Protein AF-A0AAV5FKP2-F1 (afdb_monomer_lite)

pLDDT: mean 71.55, std 14.55, range [38.88, 91.31]

Structure (mmCIF, N/CA/C/O backbone):
data_AF-A0AAV5FKP2-F1
#
_entry.id   AF-A0AAV5FKP2-F1
#
loop_
_atom_site.group_PDB
_atom_site.id
_atom_site.type_symbol
_atom_site.label_atom_id
_atom_site.label_alt_id
_atom_site.label_comp_id
_atom_site.label_asym_id
_atom_site.label_entity_id
_atom_site.label_seq_id
_atom_site.pdbx_PDB_ins_code
_atom_site.Cartn_x
_atom_site.Cartn_y
_atom_site.Cartn_z
_atom_site.occupancy
_atom_site.B_iso_or_equiv
_atom_site.auth_seq_id
_atom_site.auth_comp_id
_atom_site.auth_asym_id
_atom_site.auth_atom_id
_atom_site.pdbx_PDB_model_num
ATOM 1 N N . MET A 1 1 ? -14.214 28.049 -3.711 1.00 45.25 1 MET A N 1
ATOM 2 C CA . MET A 1 1 ? -14.676 26.681 -4.025 1.00 45.25 1 MET A CA 1
ATOM 3 C C . MET A 1 1 ? -13.936 25.726 -3.103 1.00 45.25 1 MET A C 1
ATOM 5 O O . MET A 1 1 ? -12.738 25.551 -3.270 1.00 45.25 1 MET A O 1
ATOM 9 N N . ALA A 1 2 ? -14.600 25.229 -2.057 1.00 48.84 2 ALA A N 1
ATOM 10 C CA . ALA A 1 2 ? -14.002 24.300 -1.101 1.00 48.84 2 ALA A CA 1
ATOM 11 C C . ALA A 1 2 ? -13.926 22.917 -1.756 1.00 48.84 2 ALA A C 1
ATOM 13 O O . ALA A 1 2 ? -14.949 22.287 -2.010 1.00 48.84 2 ALA A O 1
ATOM 14 N N . LEU A 1 3 ? -12.715 22.500 -2.113 1.00 52.66 3 LEU A N 1
ATOM 15 C CA . LEU A 1 3 ? -12.459 21.215 -2.746 1.00 52.66 3 LEU A CA 1
ATOM 16 C C . LEU A 1 3 ? -12.786 20.108 -1.734 1.00 52.66 3 LEU A C 1
ATOM 18 O O . LEU A 1 3 ? -12.171 20.044 -0.668 1.00 52.66 3 LEU A O 1
ATOM 22 N N . SER A 1 4 ? -13.783 19.277 -2.034 1.00 70.19 4 SER A N 1
ATOM 23 C CA . SER A 1 4 ? -14.196 18.198 -1.136 1.00 70.19 4 SER A CA 1
ATOM 24 C C . SER A 1 4 ? -13.040 17.206 -0.930 1.00 70.19 4 SER A C 1
ATOM 26 O O . SER A 1 4 ? -12.263 16.940 -1.850 1.00 70.19 4 SER A O 1
ATOM 28 N N . SER A 1 5 ? -12.906 16.649 0.279 1.00 73.19 5 SER A N 1
ATOM 29 C CA . SER A 1 5 ? -11.894 15.636 0.626 1.00 73.19 5 SER A CA 1
ATOM 30 C C . SER A 1 5 ? -11.694 14.529 -0.430 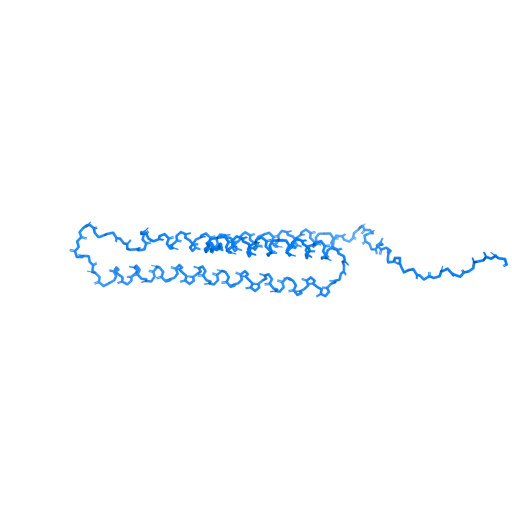1.00 73.19 5 SER A C 1
ATOM 32 O O . SER A 1 5 ? -10.536 14.230 -0.725 1.00 73.19 5 SER A O 1
ATOM 34 N N . PRO A 1 6 ? -12.743 13.964 -1.072 1.00 73.88 6 PRO A N 1
ATOM 35 C CA . PRO A 1 6 ? -12.554 12.958 -2.123 1.00 73.88 6 PRO A CA 1
ATOM 36 C C . PRO A 1 6 ? -11.883 13.501 -3.394 1.00 73.88 6 PRO A C 1
ATOM 38 O O . PRO A 1 6 ? -11.085 12.799 -4.010 1.00 73.88 6 PRO A O 1
ATOM 41 N N . GLN A 1 7 ? -12.127 14.759 -3.772 1.00 78.12 7 GLN A N 1
ATOM 42 C CA . GLN A 1 7 ? -11.498 15.362 -4.956 1.00 78.12 7 GLN A CA 1
ATOM 43 C C . GLN A 1 7 ? -9.990 15.566 -4.765 1.00 78.12 7 GLN A C 1
ATOM 45 O O . GLN A 1 7 ? -9.225 15.446 -5.719 1.00 78.12 7 GLN A O 1
ATOM 50 N N . ARG A 1 8 ? -9.544 15.833 -3.531 1.00 76.88 8 ARG A N 1
ATOM 51 C CA . ARG A 1 8 ? -8.112 15.938 -3.207 1.00 76.88 8 ARG A CA 1
ATOM 52 C C . ARG A 1 8 ? -7.397 14.599 -3.364 1.00 76.88 8 ARG A C 1
ATOM 54 O O . ARG A 1 8 ? -6.318 14.565 -3.942 1.00 76.88 8 ARG A O 1
ATOM 61 N N . ILE A 1 9 ? -8.010 13.514 -2.891 1.00 79.69 9 ILE A N 1
ATOM 62 C CA . ILE A 1 9 ? -7.457 12.157 -3.012 1.00 79.69 9 ILE A CA 1
ATOM 63 C C . ILE A 1 9 ? -7.366 11.759 -4.491 1.00 79.69 9 ILE A C 1
ATOM 65 O O . ILE A 1 9 ? -6.327 11.277 -4.932 1.00 79.69 9 ILE A O 1
ATOM 69 N N . ALA A 1 10 ? -8.411 12.044 -5.275 1.00 79.00 10 ALA A N 1
ATOM 70 C CA . ALA A 1 10 ? -8.426 11.767 -6.710 1.00 79.00 10 ALA A CA 1
ATOM 71 C C . ALA A 1 10 ? -7.337 12.538 -7.478 1.00 79.00 10 ALA A C 1
ATOM 73 O O . ALA A 1 10 ? -6.659 11.964 -8.326 1.00 79.00 10 ALA A O 1
ATOM 74 N N . LEU A 1 11 ? -7.126 13.820 -7.159 1.00 82.31 11 LEU A N 1
ATOM 75 C CA . LEU A 1 11 ? -6.075 14.629 -7.787 1.00 82.31 11 LEU A CA 1
ATOM 76 C C . LEU A 1 11 ? -4.667 14.140 -7.436 1.00 82.31 11 LEU A C 1
ATOM 78 O O . LEU A 1 11 ? -3.805 14.106 -8.309 1.00 82.31 11 LEU A O 1
ATOM 82 N N . ILE A 1 12 ? -4.438 13.737 -6.182 1.00 82.62 12 ILE A N 1
ATOM 83 C CA . ILE A 1 12 ? -3.150 13.177 -5.752 1.00 82.62 12 ILE A CA 1
ATOM 84 C C . ILE A 1 12 ? -2.884 11.852 -6.475 1.00 82.62 12 ILE A C 1
ATOM 86 O O . ILE A 1 12 ? -1.790 11.663 -7.001 1.00 82.62 12 ILE A O 1
ATOM 90 N N . GLY A 1 13 ? -3.889 10.974 -6.566 1.00 79.06 13 GLY A N 1
ATOM 91 C CA . GLY A 1 13 ? -3.781 9.710 -7.297 1.00 79.06 13 GLY A CA 1
ATOM 92 C C . GLY A 1 13 ? -3.501 9.911 -8.789 1.00 79.06 13 GLY A C 1
ATOM 93 O O . GLY A 1 13 ? -2.614 9.265 -9.340 1.00 79.06 13 GLY A O 1
ATOM 94 N N . ALA A 1 14 ? -4.185 10.860 -9.434 1.00 80.00 14 ALA A N 1
ATOM 95 C CA . ALA A 1 14 ? -3.946 11.195 -10.837 1.00 80.00 14 ALA A CA 1
ATOM 96 C C . ALA A 1 14 ? -2.532 11.753 -11.070 1.00 80.00 14 ALA A C 1
ATOM 98 O O . ALA A 1 14 ? -1.877 11.387 -12.044 1.00 80.00 14 ALA A O 1
ATOM 99 N N . PHE A 1 15 ? -2.038 12.600 -10.162 1.00 83.00 15 PHE A N 1
ATOM 100 C CA . PHE A 1 15 ? -0.683 13.140 -10.242 1.00 83.00 15 PHE A CA 1
ATOM 101 C C . PHE A 1 15 ? 0.376 12.041 -10.100 1.00 83.00 15 PHE A C 1
ATOM 103 O O . PHE A 1 15 ? 1.298 11.973 -10.909 1.00 83.00 15 PHE A O 1
ATOM 110 N N . PHE A 1 16 ? 0.210 11.143 -9.124 1.00 78.38 16 PHE A N 1
ATOM 111 C CA . PHE A 1 16 ? 1.089 9.986 -8.949 1.00 78.38 16 PHE A CA 1
ATOM 112 C C . PHE A 1 16 ? 1.047 9.036 -10.153 1.00 78.38 16 PHE A C 1
ATOM 114 O O . PHE A 1 16 ? 2.092 8.549 -10.576 1.00 78.38 16 PHE A O 1
ATOM 121 N N . GLY A 1 17 ? -0.131 8.819 -10.747 1.00 76.50 17 GLY A N 1
ATOM 122 C CA . GLY A 1 17 ? -0.291 7.993 -11.946 1.00 76.50 17 GLY A CA 1
ATOM 123 C C . GLY A 1 17 ? 0.411 8.572 -13.178 1.00 76.50 17 GLY A C 1
ATOM 124 O O . GLY A 1 17 ? 1.119 7.853 -13.879 1.00 76.50 17 GLY A O 1
ATOM 125 N N . ILE A 1 18 ? 0.280 9.882 -13.417 1.00 77.44 18 ILE A N 1
ATOM 126 C CA . ILE A 1 18 ? 0.992 10.570 -14.508 1.00 77.44 18 ILE A CA 1
ATOM 127 C C . ILE A 1 18 ? 2.503 10.536 -14.263 1.00 77.44 18 ILE A C 1
ATOM 129 O O . ILE A 1 18 ? 3.264 10.255 -15.187 1.00 77.44 18 ILE A O 1
ATOM 133 N N . LEU A 1 19 ? 2.945 10.775 -13.025 1.00 74.75 19 LEU A N 1
ATOM 134 C CA . LEU A 1 19 ? 4.358 10.702 -12.658 1.00 74.75 19 LEU A CA 1
ATOM 135 C C . LEU A 1 19 ? 4.923 9.297 -12.918 1.00 74.75 19 LEU A C 1
ATOM 137 O O . LEU A 1 19 ? 5.977 9.175 -13.533 1.00 74.75 19 LEU A O 1
ATOM 141 N N . ALA A 1 20 ? 4.206 8.242 -12.517 1.00 71.12 20 ALA A N 1
ATOM 142 C CA . ALA A 1 20 ? 4.603 6.857 -12.756 1.00 71.12 20 ALA A CA 1
ATOM 143 C C . ALA A 1 20 ? 4.688 6.525 -14.254 1.00 71.12 20 ALA A C 1
ATOM 145 O O . ALA A 1 20 ? 5.645 5.884 -14.679 1.00 71.12 20 ALA A O 1
ATOM 146 N N . PHE A 1 21 ? 3.742 7.008 -15.066 1.00 75.62 21 PHE A N 1
ATOM 147 C CA . PHE A 1 21 ? 3.776 6.830 -16.519 1.00 75.62 21 PHE A CA 1
ATOM 148 C C . PHE A 1 21 ? 4.987 7.524 -17.156 1.00 75.62 21 PHE A C 1
ATOM 150 O O . PHE A 1 21 ? 5.725 6.906 -17.920 1.00 75.62 21 PHE A O 1
ATOM 157 N N . VAL A 1 22 ? 5.240 8.788 -16.799 1.00 75.00 22 VAL A N 1
ATOM 158 C CA . VAL A 1 22 ? 6.402 9.543 -17.294 1.00 75.00 22 VAL A CA 1
ATOM 159 C C . VAL A 1 22 ? 7.707 8.871 -16.867 1.00 75.00 22 VAL A C 1
ATOM 161 O O . VAL A 1 22 ? 8.618 8.737 -17.678 1.00 75.00 22 VAL A O 1
ATOM 164 N N . LEU A 1 23 ? 7.795 8.397 -15.622 1.00 65.31 23 LEU A N 1
ATOM 165 C CA . LEU A 1 23 ? 8.961 7.664 -15.126 1.00 65.31 23 LEU A CA 1
ATOM 166 C C . LEU A 1 23 ? 9.143 6.312 -15.828 1.00 65.31 23 LEU A C 1
ATOM 168 O O . LEU A 1 23 ? 10.280 5.938 -16.091 1.00 65.31 23 LEU A O 1
ATOM 172 N N . GLY A 1 24 ? 8.059 5.617 -16.183 1.00 66.19 24 GLY A N 1
ATOM 173 C CA . GLY A 1 24 ? 8.101 4.400 -16.997 1.00 66.19 24 GLY A CA 1
ATOM 174 C C . GLY A 1 24 ? 8.671 4.657 -18.394 1.00 66.19 24 GLY A C 1
ATOM 175 O O . GLY A 1 24 ? 9.597 3.974 -18.815 1.00 66.19 24 GLY A O 1
ATOM 176 N N . VAL A 1 25 ? 8.211 5.715 -19.068 1.00 67.19 25 VAL A N 1
ATOM 177 C CA . VAL A 1 25 ? 8.752 6.139 -20.375 1.00 67.19 25 VAL A CA 1
ATOM 178 C C . VAL A 1 25 ? 10.226 6.568 -20.268 1.00 67.19 25 VAL A C 1
ATOM 180 O O . VAL A 1 25 ? 11.034 6.321 -21.164 1.00 67.19 25 VAL A O 1
ATOM 183 N N . VAL A 1 26 ? 10.624 7.194 -19.155 1.00 64.56 26 VAL A N 1
ATOM 184 C CA . VAL A 1 26 ? 12.026 7.568 -18.898 1.00 64.56 26 VAL A CA 1
ATOM 185 C C . VAL A 1 26 ? 12.893 6.346 -18.565 1.00 64.56 26 VAL A C 1
ATOM 187 O O . VAL A 1 26 ? 14.063 6.320 -18.950 1.00 64.56 26 VAL A O 1
ATOM 190 N N . ALA A 1 27 ? 12.346 5.318 -17.912 1.00 58.41 27 ALA A N 1
ATOM 191 C CA . ALA A 1 27 ? 13.047 4.067 -17.620 1.00 58.41 27 ALA A CA 1
ATOM 192 C C . ALA A 1 27 ? 13.473 3.321 -18.898 1.00 58.41 27 ALA A C 1
ATOM 194 O O . ALA A 1 27 ? 14.548 2.721 -18.921 1.00 58.41 27 ALA A O 1
ATOM 195 N N . GLU A 1 28 ? 12.709 3.439 -19.990 1.00 60.00 28 GLU A N 1
ATOM 196 C CA . GLU A 1 28 ? 13.084 2.876 -21.297 1.00 60.00 28 GLU A CA 1
ATOM 197 C C . GLU A 1 28 ? 14.340 3.536 -21.908 1.00 60.00 28 GLU A C 1
ATOM 199 O O . GLU A 1 28 ? 15.023 2.935 -22.735 1.00 60.00 28 GLU A O 1
ATOM 204 N N . ASN A 1 29 ? 14.735 4.734 -21.451 1.00 63.59 29 ASN A N 1
ATOM 205 C CA . ASN A 1 29 ? 15.893 5.478 -21.968 1.00 63.59 29 ASN A CA 1
ATOM 206 C C . ASN A 1 29 ? 17.253 5.089 -21.322 1.00 63.59 29 ASN A C 1
ATOM 208 O O . ASN A 1 29 ? 18.206 5.869 -21.325 1.00 63.59 29 ASN A O 1
ATOM 212 N N . LYS A 1 30 ? 17.381 3.857 -20.805 1.00 58.25 30 LYS A N 1
ATOM 213 C CA . LYS A 1 30 ? 18.646 3.168 -20.433 1.00 58.25 30 LYS A CA 1
ATOM 214 C C . LYS A 1 30 ? 19.553 3.807 -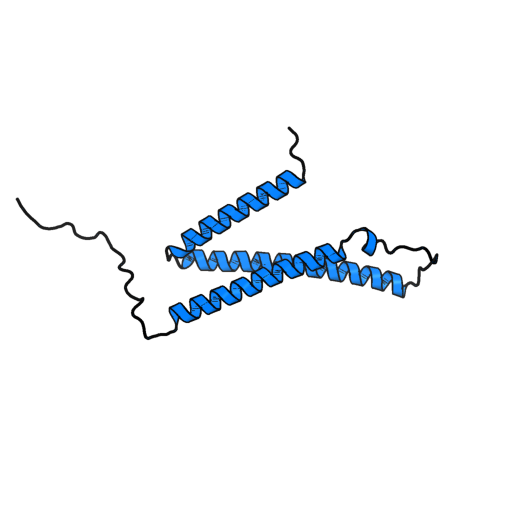19.360 1.00 58.25 30 LYS A C 1
ATOM 216 O O . LYS A 1 30 ? 20.708 3.398 -19.226 1.00 58.25 30 LYS A O 1
ATOM 221 N N . LYS A 1 31 ? 19.088 4.740 -18.519 1.00 54.69 31 LYS A N 1
ATOM 222 C CA . LYS A 1 31 ? 19.858 5.130 -17.314 1.00 54.69 31 LYS A CA 1
ATOM 223 C C . LYS A 1 31 ? 19.590 4.163 -16.154 1.00 54.69 31 LYS A C 1
ATOM 225 O O . LYS A 1 31 ? 18.689 4.393 -15.352 1.00 54.69 31 LYS A O 1
ATOM 230 N N . MET A 1 32 ? 20.435 3.130 -16.039 1.00 54.03 32 MET A N 1
ATOM 231 C CA . MET A 1 32 ? 20.404 2.097 -14.981 1.00 54.03 32 MET A CA 1
ATOM 232 C C . MET A 1 32 ? 20.290 2.684 -13.565 1.00 54.03 32 MET A C 1
ATOM 234 O O . MET A 1 32 ? 19.555 2.180 -12.728 1.00 54.03 32 MET A O 1
ATOM 238 N N . GLN A 1 33 ? 20.934 3.828 -13.311 1.00 56.81 33 GLN A N 1
ATOM 239 C CA . GLN A 1 33 ? 20.886 4.450 -11.988 1.00 56.81 33 GLN A CA 1
ATOM 240 C C . GLN A 1 33 ? 19.471 4.865 -11.557 1.00 56.81 33 GLN A C 1
ATOM 242 O O . GLN A 1 33 ? 19.205 4.885 -10.368 1.00 56.81 33 GLN A O 1
ATOM 247 N N . ILE A 1 34 ? 18.559 5.194 -12.478 1.00 62.75 34 ILE A N 1
ATOM 248 C CA . ILE A 1 34 ? 17.211 5.685 -12.135 1.00 62.75 34 ILE A CA 1
ATOM 249 C C . ILE A 1 34 ? 16.237 4.527 -11.867 1.00 62.75 34 ILE A C 1
ATOM 251 O O . ILE A 1 34 ? 15.376 4.647 -10.996 1.00 62.75 34 ILE A O 1
ATOM 255 N N . VAL A 1 35 ? 16.387 3.401 -12.569 1.00 66.25 35 VAL A N 1
ATOM 256 C CA . VAL A 1 35 ? 15.509 2.227 -12.411 1.00 66.25 35 VAL A CA 1
ATOM 257 C C . VAL A 1 35 ? 15.708 1.520 -11.070 1.00 66.25 35 VAL A C 1
ATOM 259 O O . VAL A 1 35 ? 14.723 1.094 -10.469 1.00 66.25 35 VAL A O 1
ATOM 262 N N . ASP A 1 36 ? 16.931 1.494 -10.534 1.00 68.12 36 ASP A N 1
ATOM 263 C CA . ASP A 1 36 ? 17.205 0.908 -9.214 1.00 68.12 36 ASP A CA 1
ATOM 264 C C . ASP A 1 36 ? 16.545 1.704 -8.071 1.00 68.12 36 ASP A C 1
ATOM 266 O O . ASP A 1 36 ? 15.915 1.131 -7.176 1.00 68.12 36 ASP A O 1
ATOM 270 N N . PHE A 1 37 ? 16.622 3.043 -8.112 1.00 68.50 37 PHE A N 1
ATOM 271 C CA . PHE A 1 37 ? 15.933 3.900 -7.136 1.00 68.50 37 PHE A CA 1
ATOM 272 C C . PHE A 1 37 ? 14.411 3.786 -7.247 1.00 68.50 37 PHE A C 1
ATOM 274 O O . PHE A 1 37 ? 13.720 3.798 -6.227 1.00 68.50 37 PHE A O 1
ATOM 281 N N . LEU A 1 38 ? 13.890 3.641 -8.466 1.00 69.25 38 LEU A N 1
ATOM 282 C CA . LEU A 1 38 ? 12.464 3.475 -8.724 1.00 69.25 38 LEU A CA 1
ATOM 283 C C . LEU A 1 38 ? 11.944 2.149 -8.156 1.00 69.25 38 LEU A C 1
ATOM 285 O O . LEU A 1 38 ? 10.939 2.135 -7.447 1.00 69.25 38 LEU A O 1
ATOM 289 N N . PHE A 1 39 ? 12.659 1.051 -8.407 1.00 70.88 39 PHE A N 1
ATOM 290 C CA . PHE A 1 39 ? 12.327 -0.258 -7.853 1.00 70.88 39 PHE A CA 1
ATOM 291 C C . PHE A 1 39 ? 12.345 -0.231 -6.321 1.00 70.88 39 PHE A C 1
ATOM 293 O O . PHE A 1 39 ? 11.405 -0.702 -5.686 1.00 70.88 39 PHE A O 1
ATOM 300 N N . SER A 1 40 ? 13.363 0.397 -5.724 1.00 75.06 40 SER A N 1
ATOM 301 C CA . SER A 1 40 ? 13.462 0.572 -4.271 1.00 75.06 40 SER A CA 1
ATOM 302 C C . SER A 1 40 ? 12.290 1.375 -3.689 1.00 75.06 40 SER A C 1
ATOM 304 O O . SER A 1 40 ? 11.707 0.975 -2.679 1.00 75.06 40 SER A O 1
ATOM 306 N N . PHE A 1 41 ? 11.892 2.470 -4.345 1.00 76.44 41 PHE A N 1
ATOM 307 C CA . PHE A 1 41 ? 10.753 3.286 -3.924 1.00 76.44 41 PHE A CA 1
ATOM 308 C C . PHE A 1 41 ? 9.434 2.504 -4.001 1.00 76.44 41 PHE A C 1
ATOM 310 O O . PHE A 1 41 ? 8.727 2.409 -3.000 1.00 76.44 41 PHE A O 1
ATOM 317 N N . PHE A 1 42 ? 9.140 1.855 -5.133 1.00 74.38 42 PHE A N 1
ATOM 318 C CA . PHE A 1 42 ? 7.943 1.018 -5.275 1.00 74.38 42 PHE A CA 1
ATOM 319 C C . PHE A 1 42 ? 7.907 -0.128 -4.261 1.00 74.38 42 PHE A C 1
ATOM 321 O O . PHE A 1 42 ? 6.864 -0.420 -3.681 1.00 74.38 42 PHE A O 1
ATOM 328 N N . PHE A 1 43 ? 9.049 -0.756 -3.992 1.00 80.56 43 PHE A N 1
ATOM 329 C CA . PHE A 1 43 ? 9.148 -1.830 -3.010 1.00 80.56 43 PHE A CA 1
ATOM 330 C C . PHE A 1 43 ? 8.912 -1.343 -1.573 1.00 80.56 43 PHE A C 1
ATOM 332 O O . PHE A 1 43 ? 8.352 -2.072 -0.748 1.00 80.56 43 PHE A O 1
ATOM 339 N N . CYS A 1 44 ? 9.310 -0.105 -1.269 1.00 83.31 44 CYS A N 1
ATOM 340 C CA . CYS A 1 44 ? 9.014 0.553 -0.000 1.00 83.31 44 CYS A CA 1
ATOM 341 C C . CYS A 1 44 ? 7.505 0.795 0.158 1.00 83.31 44 CYS A C 1
ATOM 343 O O . CYS A 1 44 ? 6.931 0.411 1.178 1.00 83.31 44 CYS A O 1
ATOM 345 N N . GLU A 1 45 ? 6.857 1.340 -0.874 1.00 82.88 45 GLU A N 1
ATOM 346 C CA . GLU A 1 45 ? 5.411 1.596 -0.885 1.00 82.88 45 GLU A CA 1
ATOM 347 C C . GLU A 1 45 ? 4.600 0.299 -0.734 1.00 82.88 45 GLU A C 1
ATOM 349 O O . GLU A 1 45 ? 3.700 0.220 0.103 1.00 82.88 45 GLU A O 1
ATOM 354 N N . ILE A 1 46 ? 4.969 -0.768 -1.453 1.00 84.00 46 ILE A N 1
ATOM 355 C CA . ILE A 1 46 ? 4.310 -2.081 -1.347 1.00 84.00 46 ILE A CA 1
ATOM 356 C C . ILE A 1 46 ? 4.425 -2.640 0.077 1.00 84.00 46 ILE A C 1
ATOM 358 O O . ILE A 1 46 ? 3.442 -3.132 0.637 1.00 84.00 46 ILE A O 1
ATOM 362 N N . ARG A 1 47 ? 5.608 -2.546 0.700 1.00 87.38 47 ARG A N 1
ATOM 363 C CA . ARG A 1 47 ? 5.793 -2.977 2.095 1.00 87.38 47 ARG A CA 1
ATOM 364 C C . ARG A 1 47 ? 4.956 -2.161 3.067 1.00 87.38 47 ARG A C 1
ATOM 366 O O . ARG A 1 47 ? 4.393 -2.738 3.995 1.00 87.38 47 ARG A O 1
ATOM 373 N N . LEU A 1 48 ? 4.876 -0.849 2.865 1.00 87.69 48 LEU A N 1
ATOM 374 C CA . LEU A 1 48 ? 4.092 0.043 3.711 1.00 87.69 48 LEU A CA 1
ATOM 375 C C . LEU A 1 48 ? 2.595 -0.291 3.621 1.00 87.69 48 LEU A C 1
ATOM 377 O O . LEU A 1 48 ? 1.951 -0.488 4.651 1.00 87.69 48 LEU A O 1
ATOM 381 N N . VAL A 1 49 ? 2.057 -0.417 2.403 1.00 87.50 49 VAL A N 1
ATOM 382 C CA . VAL A 1 49 ? 0.646 -0.764 2.157 1.00 87.50 49 VAL A CA 1
ATOM 383 C C . VAL A 1 49 ? 0.320 -2.149 2.710 1.00 87.50 49 VAL A C 1
ATOM 385 O O . VAL A 1 49 ? -0.683 -2.313 3.405 1.00 87.50 49 VAL A O 1
ATOM 388 N N . SER A 1 50 ? 1.190 -3.136 2.481 1.00 87.75 50 SER A N 1
ATOM 389 C CA . SER A 1 50 ? 1.007 -4.486 3.017 1.00 87.75 50 SER A CA 1
ATOM 390 C C . SER A 1 50 ? 1.027 -4.508 4.549 1.00 87.75 50 SER A C 1
ATOM 392 O O . SER A 1 50 ? 0.182 -5.168 5.154 1.00 87.75 50 SER A O 1
ATOM 394 N N . ALA A 1 51 ? 1.938 -3.767 5.188 1.00 89.69 51 ALA A N 1
ATOM 395 C CA . ALA A 1 51 ? 2.004 -3.672 6.644 1.00 89.69 51 ALA A CA 1
ATOM 396 C C . ALA A 1 51 ? 0.763 -2.983 7.229 1.00 89.69 51 ALA A C 1
ATOM 398 O O . ALA A 1 51 ? 0.239 -3.423 8.251 1.00 89.69 51 ALA A O 1
ATOM 399 N N . LEU A 1 52 ? 0.261 -1.937 6.568 1.00 89.38 52 LEU A N 1
ATOM 400 C CA . LEU A 1 52 ? -0.930 -1.206 6.993 1.00 89.38 52 LEU A CA 1
ATOM 401 C C . LEU A 1 52 ? -2.201 -2.061 6.851 1.00 89.38 52 LEU A C 1
ATOM 403 O O . LEU A 1 52 ? -3.027 -2.083 7.764 1.00 89.38 52 LEU A O 1
ATOM 407 N N . ALA A 1 53 ? -2.319 -2.834 5.767 1.00 89.56 53 ALA A N 1
ATOM 408 C CA . ALA A 1 53 ? -3.395 -3.807 5.581 1.00 89.56 53 ALA A CA 1
ATOM 409 C C . ALA A 1 53 ? -3.368 -4.897 6.665 1.00 89.56 53 ALA A C 1
ATOM 411 O O . ALA A 1 53 ? -4.389 -5.184 7.292 1.00 89.56 53 ALA A O 1
ATOM 412 N N . LEU A 1 54 ? -2.186 -5.456 6.943 1.00 89.81 54 LEU A N 1
ATOM 413 C CA . LEU A 1 54 ? -1.997 -6.469 7.981 1.00 89.81 54 LEU A CA 1
ATOM 414 C C . LEU A 1 54 ? -2.331 -5.898 9.365 1.00 89.81 54 LEU A C 1
ATOM 416 O O . LEU A 1 54 ? -3.056 -6.534 10.123 1.00 89.81 54 LEU A O 1
ATOM 420 N N . ALA A 1 55 ? -1.892 -4.676 9.674 1.00 91.31 55 ALA A N 1
ATOM 421 C CA . ALA A 1 55 ? -2.217 -4.005 10.928 1.00 91.31 55 ALA A CA 1
ATOM 422 C C . ALA A 1 55 ? -3.731 -3.811 11.108 1.00 91.31 55 ALA A C 1
ATOM 424 O O . ALA A 1 55 ? -4.245 -4.078 12.191 1.00 91.31 55 ALA A O 1
ATOM 425 N N . MET A 1 56 ? -4.462 -3.414 10.060 1.00 86.75 56 MET A N 1
ATOM 426 C CA . MET A 1 56 ? -5.924 -3.280 10.121 1.00 86.75 56 MET A CA 1
ATOM 427 C C . MET A 1 56 ? -6.631 -4.632 10.297 1.00 86.75 56 MET A C 1
ATOM 429 O O . MET A 1 56 ? -7.580 -4.720 11.078 1.00 86.75 56 MET A O 1
ATOM 433 N N . LEU A 1 57 ? -6.157 -5.692 9.629 1.00 88.69 57 LEU A N 1
ATOM 434 C CA . LEU A 1 57 ? -6.694 -7.049 9.789 1.00 88.69 57 LEU A CA 1
ATOM 435 C C . LEU A 1 57 ? -6.401 -7.621 11.181 1.00 88.69 57 LEU A C 1
ATOM 437 O O . LEU A 1 57 ? -7.304 -8.153 11.826 1.00 88.69 57 LEU A O 1
ATOM 441 N N . LEU A 1 58 ? -5.167 -7.489 11.677 1.00 90.12 58 LEU A N 1
ATOM 442 C CA . LEU A 1 58 ? -4.788 -7.903 13.031 1.00 90.12 58 LEU A CA 1
ATOM 443 C C . LEU A 1 58 ? -5.577 -7.129 14.079 1.00 90.12 58 LEU A C 1
ATOM 445 O O . LEU A 1 58 ? -6.079 -7.716 15.027 1.00 90.12 58 LEU A O 1
ATOM 449 N N . TRP A 1 59 ? -5.731 -5.820 13.903 1.00 87.75 59 TRP A N 1
ATOM 450 C CA . TRP A 1 59 ? -6.511 -5.011 14.827 1.00 87.75 59 TRP A CA 1
ATOM 451 C C . TRP A 1 59 ? -7.972 -5.467 14.883 1.00 87.75 59 TRP A C 1
ATOM 453 O O . TRP A 1 59 ? -8.487 -5.711 15.970 1.00 87.75 59 TRP A O 1
ATOM 463 N N . ALA A 1 60 ? -8.625 -5.641 13.728 1.00 86.81 60 ALA A N 1
ATOM 464 C CA . ALA A 1 60 ? -10.014 -6.098 13.656 1.00 86.81 60 ALA A CA 1
ATOM 465 C C . ALA A 1 60 ? -10.206 -7.515 14.228 1.00 86.81 60 ALA A C 1
ATOM 467 O O . ALA A 1 60 ? -11.187 -7.779 14.919 1.00 86.81 60 ALA A O 1
ATOM 468 N N . THR A 1 61 ? -9.256 -8.418 13.981 1.00 87.00 61 THR A N 1
ATOM 469 C CA . THR A 1 61 ? -9.312 -9.795 14.500 1.00 87.00 61 THR A CA 1
ATOM 470 C C . THR A 1 61 ? -9.048 -9.859 16.005 1.00 87.00 61 THR A C 1
ATOM 472 O O . THR A 1 61 ? -9.724 -10.605 16.711 1.00 87.00 61 THR A O 1
ATOM 475 N N . VAL A 1 62 ? -8.114 -9.057 16.530 1.00 88.75 62 VAL A N 1
ATOM 476 C CA . VAL A 1 62 ? -7.819 -8.981 17.970 1.00 88.75 62 VAL A CA 1
ATOM 477 C C . VAL A 1 62 ? -8.985 -8.371 18.742 1.00 88.75 62 VAL A C 1
ATOM 479 O O . VAL A 1 62 ? -9.335 -8.891 19.801 1.00 88.75 62 VAL A O 1
ATOM 482 N N . THR A 1 63 ? -9.615 -7.303 18.241 1.00 83.56 63 THR A N 1
ATOM 483 C CA . THR A 1 63 ? -10.767 -6.694 18.923 1.00 83.56 63 THR A CA 1
ATOM 484 C C . THR A 1 63 ? -11.952 -7.653 18.973 1.00 83.56 63 THR A C 1
ATOM 486 O O . THR A 1 63 ? -12.533 -7.834 20.041 1.00 83.56 63 THR A O 1
ATOM 489 N N . GLU A 1 64 ? -12.276 -8.337 17.873 1.00 80.06 64 GLU A N 1
ATOM 490 C CA . GLU A 1 64 ? -13.315 -9.374 17.868 1.00 80.06 64 GLU A CA 1
ATOM 491 C C . GLU A 1 64 ? -12.960 -10.559 18.776 1.00 80.06 64 GLU A C 1
ATOM 493 O O . GLU A 1 64 ? -13.813 -11.039 19.527 1.00 80.06 64 GLU A O 1
ATOM 498 N N . GLY A 1 65 ? -11.696 -10.990 18.772 1.00 82.75 65 GLY A N 1
ATOM 499 C CA . GLY A 1 65 ? -11.197 -12.040 19.657 1.00 82.75 65 GLY A CA 1
ATOM 500 C C . GLY A 1 65 ? -11.337 -11.681 21.138 1.00 82.75 65 GLY A C 1
ATOM 501 O O . GLY A 1 65 ? -11.808 -12.502 21.925 1.00 82.75 65 GLY A O 1
ATOM 502 N N . LEU A 1 66 ? -11.010 -10.441 21.512 1.00 84.25 66 LEU A N 1
ATOM 503 C CA . LEU A 1 66 ? -11.144 -9.938 22.880 1.00 84.25 66 LEU A CA 1
ATOM 504 C C . LEU A 1 66 ? -12.614 -9.806 23.295 1.00 84.25 66 LEU A C 1
ATOM 506 O O . LEU A 1 66 ? -12.984 -10.196 24.402 1.00 84.25 66 LEU A O 1
ATOM 510 N N . HIS A 1 67 ? -13.473 -9.311 22.398 1.00 75.44 67 HIS A N 1
ATOM 511 C CA . HIS A 1 67 ? -14.920 -9.270 22.624 1.00 75.44 67 HIS A CA 1
ATOM 512 C C . HIS A 1 67 ? -15.498 -10.675 22.843 1.00 75.44 67 HIS A C 1
ATOM 514 O O . HIS A 1 67 ? -16.360 -10.864 23.704 1.00 75.44 67 HIS A O 1
ATOM 520 N N . ARG A 1 68 ? -14.990 -11.678 22.116 1.00 76.69 68 ARG A N 1
ATOM 521 C CA . ARG A 1 68 ? -15.391 -13.077 22.283 1.00 76.69 68 ARG A CA 1
ATOM 522 C C . ARG A 1 68 ? -14.870 -13.683 23.588 1.00 76.69 68 ARG A C 1
ATOM 524 O O . ARG A 1 68 ? -15.630 -14.389 24.245 1.00 76.69 68 ARG A O 1
ATOM 531 N N . SER A 1 69 ? -13.622 -13.413 23.978 1.00 80.19 69 SER A N 1
ATOM 532 C CA . SER A 1 69 ? -13.011 -13.989 25.187 1.00 80.19 69 SER A CA 1
ATOM 533 C C . SER A 1 69 ? -13.563 -13.397 26.484 1.00 80.19 69 SER A C 1
ATOM 535 O O . SER A 1 69 ? -13.675 -14.113 27.472 1.00 80.19 69 SER A O 1
ATOM 537 N N . ASN A 1 70 ? -13.939 -12.113 26.485 1.00 77.12 70 ASN A N 1
ATOM 538 C CA . ASN A 1 70 ? -14.531 -11.445 27.652 1.00 77.12 70 ASN A CA 1
ATOM 539 C C . ASN A 1 70 ? -16.049 -11.665 27.797 1.00 77.12 70 ASN A C 1
ATOM 541 O O . ASN A 1 70 ? -16.654 -11.107 28.708 1.00 77.12 70 ASN A O 1
ATOM 545 N N . ASN A 1 71 ? -16.664 -12.472 26.921 1.00 64.44 71 ASN A N 1
ATOM 546 C CA . ASN A 1 71 ? -18.068 -12.901 26.976 1.00 64.44 71 ASN A CA 1
ATOM 547 C C . ASN A 1 71 ? -19.087 -11.768 27.236 1.00 64.44 71 ASN A C 1
ATOM 549 O O . ASN A 1 71 ? -20.064 -11.949 27.964 1.00 64.44 71 ASN A O 1
ATOM 553 N N . VAL A 1 72 ? -18.876 -10.593 26.635 1.00 63.41 72 VAL A N 1
ATOM 554 C CA . VAL A 1 72 ? -19.849 -9.490 26.659 1.00 63.41 72 VAL A CA 1
ATOM 555 C C . VAL A 1 72 ? -20.829 -9.698 25.505 1.00 63.41 72 VAL A C 1
ATOM 557 O O . VAL A 1 72 ? -20.737 -9.050 24.469 1.00 63.41 72 VAL A O 1
ATOM 560 N N . HIS A 1 73 ? -21.760 -10.635 25.676 1.00 61.66 73 HIS A N 1
ATOM 561 C CA . HIS A 1 73 ? -22.971 -10.726 24.854 1.00 61.66 73 HIS A CA 1
ATOM 562 C C . HIS A 1 73 ? -24.137 -10.328 25.749 1.00 61.66 73 HIS A C 1
ATOM 564 O O . HIS A 1 73 ? -24.759 -11.177 26.379 1.00 61.66 73 HIS A O 1
ATOM 570 N N . GLN A 1 74 ? -24.364 -9.021 25.895 1.00 59.22 74 GLN A N 1
ATOM 571 C CA . GLN A 1 74 ? -25.471 -8.527 26.719 1.00 59.22 74 GLN A CA 1
ATOM 572 C C . GLN A 1 74 ? -26.836 -8.693 26.034 1.00 59.22 74 GLN A C 1
ATOM 574 O O . GLN A 1 74 ? -27.840 -8.632 26.732 1.00 59.22 74 GLN A O 1
ATOM 579 N N . ASP A 1 75 ? -26.891 -8.949 24.719 1.00 60.78 75 ASP A N 1
ATOM 580 C CA . ASP A 1 75 ? -28.159 -9.131 24.009 1.00 60.78 75 ASP A CA 1
ATOM 581 C C . ASP A 1 75 ? -28.008 -9.885 22.674 1.00 60.78 75 ASP A C 1
ATOM 583 O O . ASP A 1 75 ? -26.971 -9.784 22.013 1.00 60.78 75 ASP A O 1
ATOM 587 N N . MET A 1 76 ? -29.047 -10.619 22.251 1.00 64.25 76 MET A N 1
ATOM 588 C CA . MET A 1 76 ? -29.043 -11.391 20.988 1.00 64.25 76 MET A CA 1
ATOM 589 C C . MET A 1 76 ? -29.136 -10.512 19.727 1.00 64.25 76 MET A C 1
ATOM 591 O O . MET A 1 76 ? -28.957 -11.011 18.617 1.00 64.25 76 MET A O 1
ATOM 595 N N . GLU A 1 77 ? -29.371 -9.208 19.890 1.00 67.62 77 GLU A N 1
ATOM 596 C CA . GLU A 1 77 ? -29.440 -8.218 18.806 1.00 67.62 77 GLU A CA 1
ATOM 597 C C . GLU A 1 77 ? -28.128 -7.429 18.616 1.00 67.62 77 GLU A C 1
ATOM 599 O O . GLU A 1 77 ? -28.062 -6.465 17.850 1.00 67.62 77 GLU A O 1
ATOM 604 N N . TYR A 1 78 ? -27.051 -7.822 19.307 1.00 69.38 78 TYR A N 1
ATOM 605 C CA . TYR A 1 78 ? -25.766 -7.133 19.220 1.00 69.38 78 TYR A CA 1
ATOM 606 C C . TYR A 1 78 ? -25.138 -7.275 17.824 1.00 69.38 78 TYR A C 1
ATOM 608 O O . TYR A 1 78 ? -24.580 -8.312 17.461 1.00 69.38 78 TYR A O 1
ATOM 616 N N . GLN A 1 79 ? -25.189 -6.200 17.036 1.00 67.50 79 GLN A N 1
ATOM 617 C CA . GLN A 1 79 ? -24.433 -6.101 15.792 1.00 67.50 79 GLN A CA 1
ATOM 618 C C . GLN A 1 79 ? -22.982 -5.717 16.090 1.00 67.50 79 GLN A C 1
ATOM 620 O O . GLN A 1 79 ? -22.714 -4.659 16.663 1.00 67.50 79 GLN A O 1
ATOM 625 N N . CYS A 1 80 ? -22.036 -6.556 15.659 1.00 67.88 80 CYS A N 1
ATOM 626 C CA . CYS A 1 80 ? -20.612 -6.286 15.815 1.00 67.88 80 CYS A CA 1
ATOM 627 C C . CYS A 1 80 ? -20.246 -4.952 15.129 1.00 67.88 80 CYS A C 1
ATOM 629 O O . CYS A 1 80 ? -20.454 -4.811 13.917 1.00 67.88 80 CYS A O 1
ATOM 631 N N . PRO A 1 81 ? -19.662 -3.977 15.850 1.00 68.00 81 PRO A N 1
ATOM 632 C CA . PRO A 1 81 ? -19.312 -2.672 15.283 1.00 68.00 81 PRO A CA 1
ATOM 633 C C . PRO A 1 81 ? -18.314 -2.779 14.116 1.00 68.00 81 PRO A C 1
ATOM 635 O O . PRO A 1 81 ? -18.330 -1.952 13.200 1.00 68.00 81 PRO A O 1
ATOM 638 N N . THR A 1 82 ? -17.499 -3.836 14.088 1.00 67.50 82 THR A N 1
ATOM 639 C CA . THR A 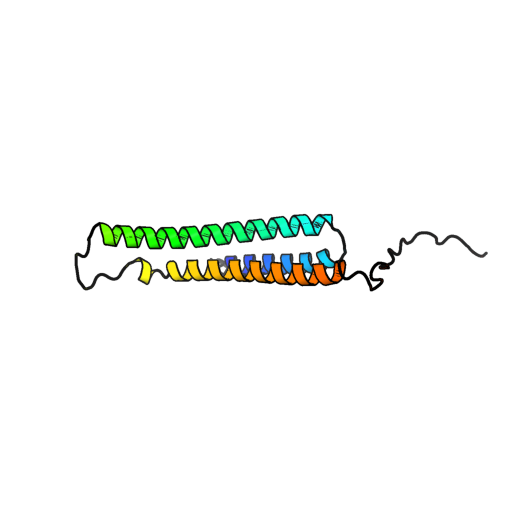1 82 ? -16.563 -4.148 12.999 1.00 67.50 82 THR A CA 1
ATOM 640 C C . THR A 1 82 ? -17.273 -4.437 11.672 1.00 67.50 82 THR A C 1
ATOM 642 O O . THR A 1 82 ? -16.819 -3.983 10.622 1.00 67.50 82 THR A O 1
ATOM 645 N N . ALA A 1 83 ? -18.430 -5.109 11.700 1.00 67.06 83 ALA A N 1
ATOM 646 C CA . ALA A 1 83 ? -19.198 -5.425 10.495 1.00 67.06 83 ALA A CA 1
ATOM 647 C C . ALA A 1 83 ? -19.864 -4.178 9.891 1.00 67.06 83 ALA A C 1
ATOM 649 O O . ALA A 1 83 ? -19.993 -4.061 8.675 1.00 67.06 83 ALA A O 1
ATOM 650 N N . LYS A 1 84 ? -20.243 -3.208 10.733 1.00 74.00 84 LYS A N 1
ATOM 651 C CA . LYS A 1 84 ? -20.937 -1.990 10.292 1.00 74.00 84 LYS A CA 1
ATOM 652 C C . LYS A 1 84 ? -20.012 -0.973 9.617 1.00 74.00 84 LYS A C 1
ATOM 654 O O . LYS A 1 84 ? -20.461 -0.211 8.767 1.00 74.00 84 LYS A O 1
ATOM 659 N N . THR A 1 85 ? -18.736 -0.937 10.000 1.00 77.81 85 THR A N 1
ATOM 660 C CA . THR A 1 85 ? -17.764 0.043 9.478 1.00 77.81 85 THR A CA 1
ATOM 661 C C . THR A 1 85 ? -17.093 -0.390 8.176 1.00 77.81 85 THR A C 1
ATOM 663 O O . THR A 1 85 ? -16.462 0.436 7.524 1.00 77.81 85 THR A O 1
ATOM 666 N N . GLY A 1 86 ? -17.206 -1.665 7.781 1.00 81.44 86 GLY A N 1
ATOM 667 C CA . GLY A 1 86 ? -16.566 -2.187 6.567 1.00 81.44 86 GLY A CA 1
ATOM 668 C C . GLY A 1 86 ? -15.031 -2.197 6.620 1.00 81.44 86 GLY A C 1
ATOM 669 O O . GLY A 1 86 ? -14.386 -2.440 5.600 1.00 81.44 86 GLY A O 1
ATOM 670 N N . LEU A 1 87 ? -14.435 -1.964 7.797 1.00 84.25 87 LEU A N 1
ATOM 671 C CA . LEU A 1 87 ? -12.986 -1.843 7.983 1.00 84.25 87 LEU A CA 1
ATOM 672 C C . LEU A 1 87 ? -12.233 -3.110 7.544 1.00 84.25 87 LEU A C 1
ATOM 674 O O . LEU A 1 87 ? -11.181 -3.018 6.916 1.00 84.25 87 LEU A O 1
ATOM 678 N N . PHE A 1 88 ? -12.805 -4.290 7.810 1.00 85.81 88 PHE A N 1
ATOM 679 C CA . PHE A 1 88 ? -12.228 -5.575 7.403 1.00 85.81 88 PHE A CA 1
ATOM 680 C C . PHE A 1 88 ? -12.172 -5.730 5.874 1.00 85.81 88 PHE A C 1
ATOM 682 O O . PHE A 1 88 ? -11.169 -6.185 5.327 1.00 85.81 88 PHE A O 1
ATOM 689 N N . GLY A 1 89 ? -13.219 -5.282 5.172 1.00 86.00 89 GLY A N 1
ATOM 690 C CA . GLY A 1 89 ? -13.266 -5.291 3.708 1.00 86.00 89 GLY A CA 1
ATOM 691 C C . GLY A 1 89 ? -12.264 -4.318 3.085 1.00 86.00 89 GLY A C 1
ATOM 692 O O . GLY A 1 89 ? -11.587 -4.669 2.122 1.00 86.00 89 GLY A O 1
ATOM 693 N N . GLY A 1 90 ? -12.105 -3.127 3.672 1.00 88.06 90 GLY A N 1
ATOM 694 C CA . GLY A 1 90 ? -11.095 -2.157 3.237 1.00 88.06 90 GLY A CA 1
ATOM 695 C C . GLY A 1 90 ? -9.665 -2.684 3.388 1.00 88.06 90 GLY A C 1
ATOM 696 O O . GLY A 1 90 ? -8.851 -2.537 2.480 1.00 88.06 90 GLY A O 1
ATOM 697 N N . ALA A 1 91 ? -9.374 -3.369 4.496 1.00 87.81 91 ALA A N 1
ATOM 698 C CA . ALA A 1 91 ? -8.067 -3.979 4.720 1.00 87.81 91 ALA A CA 1
ATOM 699 C C . ALA A 1 91 ? -7.784 -5.138 3.745 1.00 87.81 91 ALA A C 1
ATOM 701 O O . ALA A 1 91 ? -6.677 -5.241 3.217 1.00 87.81 91 ALA A O 1
ATOM 702 N N . ALA A 1 92 ? -8.791 -5.966 3.443 1.00 87.75 92 ALA A N 1
ATOM 703 C CA . ALA A 1 92 ? -8.683 -7.013 2.427 1.00 87.75 92 ALA A CA 1
ATOM 704 C C . ALA A 1 92 ? -8.425 -6.435 1.024 1.00 87.75 92 ALA A C 1
ATOM 706 O O . ALA A 1 92 ? -7.609 -6.973 0.279 1.00 87.75 92 ALA A O 1
ATOM 707 N N . PHE A 1 93 ? -9.071 -5.317 0.678 1.00 89.12 93 PHE A N 1
ATOM 708 C CA . PHE A 1 93 ? -8.850 -4.641 -0.600 1.00 89.12 93 PHE A CA 1
ATOM 709 C C . PHE A 1 93 ? -7.432 -4.058 -0.714 1.00 89.12 93 PHE A C 1
ATOM 711 O O . PHE A 1 93 ? -6.791 -4.226 -1.746 1.00 89.12 93 PHE A O 1
ATOM 718 N N . LEU A 1 94 ? -6.896 -3.458 0.357 1.00 87.56 94 LEU A N 1
ATOM 719 C CA . LEU A 1 94 ? -5.502 -2.987 0.391 1.00 87.56 94 LEU A CA 1
ATOM 720 C C . LEU A 1 94 ? -4.487 -4.137 0.275 1.00 87.56 94 LEU A C 1
ATOM 722 O O . LEU A 1 94 ? -3.458 -3.990 -0.382 1.00 87.56 94 LEU A O 1
ATOM 726 N N . ALA A 1 95 ? -4.772 -5.292 0.884 1.00 88.12 95 ALA A N 1
ATOM 727 C CA . ALA A 1 95 ? -3.929 -6.480 0.750 1.00 88.12 95 ALA A CA 1
ATOM 728 C C . ALA A 1 95 ? -3.964 -7.058 -0.678 1.00 88.12 95 ALA A C 1
ATOM 730 O O . ALA A 1 95 ? -2.926 -7.464 -1.203 1.00 88.12 95 ALA A O 1
ATOM 731 N N . LEU A 1 96 ? -5.142 -7.061 -1.316 1.00 89.25 96 LEU A N 1
ATOM 732 C CA . LEU A 1 96 ? -5.299 -7.448 -2.718 1.00 89.25 96 LEU A CA 1
ATOM 733 C C . LEU A 1 96 ? -4.484 -6.521 -3.631 1.00 89.25 96 LEU A C 1
ATOM 735 O O . LEU A 1 96 ? -3.718 -7.014 -4.456 1.00 89.25 96 LEU A O 1
ATOM 739 N N . ASP A 1 97 ? -4.597 -5.206 -3.449 1.00 88.25 97 ASP A N 1
ATOM 740 C CA . ASP A 1 97 ? -3.873 -4.203 -4.237 1.00 88.25 97 ASP A CA 1
ATOM 741 C C . ASP A 1 97 ? -2.347 -4.400 -4.154 1.00 88.25 97 ASP A C 1
ATOM 743 O O . ASP A 1 97 ? -1.676 -4.530 -5.180 1.00 88.25 97 ASP A O 1
ATOM 747 N N . ALA A 1 98 ? -1.804 -4.586 -2.945 1.00 86.00 98 ALA A N 1
ATOM 748 C CA . ALA A 1 98 ? -0.383 -4.883 -2.752 1.00 86.00 98 ALA A CA 1
ATOM 749 C C . ALA A 1 98 ? 0.057 -6.190 -3.445 1.00 86.00 98 ALA A C 1
ATOM 751 O O . ALA A 1 98 ? 1.148 -6.253 -4.018 1.00 86.00 98 ALA A O 1
ATOM 752 N N . SER A 1 99 ? -0.787 -7.230 -3.426 1.00 86.88 99 SER A N 1
ATOM 753 C CA . SER A 1 99 ? -0.490 -8.505 -4.095 1.00 86.88 99 SER A CA 1
ATOM 754 C C . SER A 1 99 ? -0.486 -8.388 -5.624 1.00 86.88 99 SER A C 1
ATOM 756 O O . SER A 1 99 ? 0.356 -9.004 -6.279 1.00 86.88 99 SER A O 1
ATOM 758 N N . LEU A 1 100 ? -1.371 -7.561 -6.196 1.00 85.50 100 LEU A N 1
ATOM 759 C CA . LEU A 1 100 ? -1.404 -7.287 -7.634 1.00 85.50 100 LEU A CA 1
ATOM 760 C C . LEU A 1 100 ? -0.139 -6.553 -8.074 1.00 85.50 100 LEU A C 1
ATOM 762 O O . LEU A 1 100 ? 0.502 -6.980 -9.034 1.00 85.50 100 LEU A O 1
ATOM 766 N N . PHE A 1 101 ? 0.269 -5.514 -7.341 1.00 81.69 101 PHE A N 1
ATOM 767 C CA . PHE A 1 101 ? 1.528 -4.817 -7.612 1.00 81.69 101 PHE A CA 1
ATOM 768 C C . PHE A 1 101 ? 2.734 -5.759 -7.532 1.00 81.69 101 PHE A C 1
ATOM 770 O O . PHE A 1 101 ? 3.571 -5.759 -8.434 1.00 81.69 101 PHE A O 1
ATOM 777 N N . TRP A 1 102 ? 2.793 -6.619 -6.511 1.00 83.25 102 TRP A N 1
ATOM 778 C CA . TRP A 1 102 ? 3.856 -7.617 -6.376 1.00 83.25 102 TRP A CA 1
ATOM 779 C C . TRP A 1 102 ? 3.930 -8.576 -7.575 1.00 83.25 102 TRP A C 1
ATOM 781 O O . TRP A 1 102 ? 5.003 -8.783 -8.145 1.00 83.25 102 TRP A O 1
ATOM 791 N N . LEU A 1 103 ? 2.795 -9.151 -7.985 1.00 84.12 103 LEU A N 1
ATOM 792 C CA . LEU A 1 103 ? 2.742 -10.107 -9.096 1.00 84.12 103 LEU A CA 1
ATOM 793 C C . LEU A 1 103 ? 3.092 -9.460 -10.440 1.00 84.12 103 LEU A C 1
ATOM 795 O O . LEU A 1 103 ? 3.802 -10.067 -11.242 1.00 84.12 103 LEU A O 1
ATOM 799 N N . VAL A 1 104 ? 2.650 -8.223 -10.677 1.00 86.19 104 VAL A N 1
ATOM 800 C CA . VAL A 1 104 ? 3.006 -7.465 -11.886 1.00 86.19 104 VAL A CA 1
ATOM 801 C C . VAL A 1 104 ? 4.511 -7.200 -11.935 1.00 86.19 104 VAL A C 1
ATOM 803 O O . VAL A 1 104 ? 5.131 -7.428 -12.975 1.00 86.19 104 VAL A O 1
ATOM 806 N N . CYS A 1 105 ? 5.128 -6.801 -10.815 1.00 75.94 105 CYS A N 1
ATOM 807 C CA . CYS A 1 105 ? 6.582 -6.646 -10.735 1.00 75.94 105 CYS A CA 1
ATOM 808 C C . CYS A 1 105 ? 7.312 -7.962 -11.039 1.00 75.94 105 CYS A C 1
ATOM 810 O O . CYS A 1 105 ? 8.284 -7.958 -11.793 1.00 75.94 105 CYS A O 1
ATOM 812 N N . GLN A 1 106 ? 6.830 -9.093 -10.516 1.00 79.75 106 GLN A N 1
ATOM 813 C CA . GLN A 1 106 ? 7.419 -10.405 -10.792 1.00 79.75 106 GLN A CA 1
ATOM 814 C C . GLN A 1 106 ? 7.330 -10.769 -12.284 1.00 79.75 106 GLN A C 1
ATOM 816 O O . GLN A 1 106 ? 8.306 -11.254 -12.852 1.00 79.75 106 GLN A O 1
ATOM 821 N N . MET A 1 107 ? 6.194 -10.500 -12.932 1.00 84.69 107 MET A N 1
ATOM 822 C CA . MET A 1 107 ? 6.004 -10.744 -14.366 1.00 84.69 107 MET A CA 1
ATOM 823 C C . MET A 1 107 ? 6.948 -9.888 -15.222 1.00 84.69 107 MET A C 1
ATOM 825 O O . MET A 1 107 ? 7.585 -10.400 -16.140 1.00 84.69 107 MET A O 1
ATOM 829 N N . LEU A 1 108 ? 7.086 -8.597 -14.898 1.00 78.38 108 LEU A N 1
ATOM 830 C CA . LEU A 1 108 ? 8.008 -7.691 -15.592 1.00 78.38 108 LEU A CA 1
ATOM 831 C C . LEU A 1 108 ? 9.462 -8.142 -15.449 1.00 78.38 108 LEU A C 1
ATOM 833 O O . LEU A 1 108 ? 10.194 -8.156 -16.434 1.00 78.38 108 LEU A O 1
ATOM 837 N N . VAL A 1 109 ? 9.869 -8.552 -14.246 1.00 76.69 109 VAL A N 1
ATOM 838 C CA . VAL A 1 109 ? 11.220 -9.071 -13.994 1.00 76.69 109 VAL A CA 1
ATOM 839 C C . VAL A 1 109 ? 11.478 -10.348 -14.788 1.00 76.69 109 VAL A C 1
ATOM 841 O O . VAL A 1 109 ? 12.570 -10.507 -15.324 1.00 76.69 109 VAL A O 1
ATOM 844 N N . LEU A 1 110 ? 10.499 -11.251 -14.896 1.00 77.50 110 LEU A N 1
ATOM 845 C CA . LEU A 1 110 ? 10.648 -12.478 -15.684 1.00 77.50 110 LEU A CA 1
ATOM 846 C C . LEU A 1 110 ? 10.769 -12.185 -17.185 1.00 77.50 110 LEU A C 1
ATOM 848 O O . LEU A 1 110 ? 11.613 -12.791 -17.841 1.00 77.50 110 LEU A O 1
ATOM 852 N N . ASN A 1 111 ? 9.997 -11.225 -17.702 1.00 80.12 111 ASN A N 1
ATOM 853 C CA . ASN A 1 111 ? 10.099 -10.785 -19.095 1.00 80.12 111 ASN A CA 1
ATOM 854 C C . ASN A 1 111 ? 11.440 -10.093 -19.378 1.00 80.12 111 ASN A C 1
ATOM 856 O O . ASN A 1 111 ? 12.104 -10.426 -20.352 1.00 80.12 111 ASN A O 1
ATOM 860 N N . ALA A 1 112 ? 11.875 -9.184 -18.500 1.00 72.19 112 ALA A N 1
ATOM 861 C CA . ALA A 1 112 ? 13.172 -8.523 -18.621 1.00 72.19 112 ALA A CA 1
ATOM 862 C C . ALA A 1 112 ? 14.319 -9.540 -18.539 1.00 72.19 112 ALA A C 1
ATOM 864 O O . ALA A 1 112 ? 15.244 -9.503 -19.339 1.00 72.19 112 ALA A O 1
ATOM 865 N N . ARG A 1 113 ? 14.246 -10.496 -17.607 1.00 75.94 113 ARG A N 1
ATOM 866 C CA . ARG A 1 113 ? 15.233 -11.574 -17.482 1.00 75.94 113 ARG A CA 1
ATOM 867 C C . ARG A 1 113 ? 15.366 -12.374 -18.777 1.00 75.94 113 ARG A C 1
ATOM 869 O O . ARG A 1 113 ? 16.493 -12.659 -19.156 1.00 75.94 113 ARG A O 1
ATOM 876 N N . ALA A 1 114 ? 14.256 -12.746 -19.413 1.00 73.00 114 ALA A N 1
ATOM 877 C CA . ALA A 1 114 ? 14.283 -13.471 -20.683 1.00 73.00 114 ALA A CA 1
ATOM 878 C C . ALA A 1 114 ? 14.948 -12.632 -21.791 1.00 73.00 114 ALA A C 1
ATOM 880 O O . ALA A 1 114 ? 15.873 -13.101 -22.440 1.00 73.00 114 ALA A O 1
ATOM 881 N N . ASP A 1 115 ? 14.578 -11.353 -21.919 1.00 72.56 115 ASP A N 1
ATOM 882 C CA . ASP A 1 115 ? 15.154 -10.443 -22.924 1.00 72.56 115 ASP A CA 1
ATOM 883 C C . ASP A 1 115 ? 16.656 -10.145 -22.716 1.00 72.56 115 ASP A C 1
ATOM 885 O O . ASP A 1 115 ? 17.342 -9.783 -23.671 1.00 72.56 115 ASP A O 1
ATOM 889 N N . TYR A 1 116 ? 17.170 -10.259 -21.484 1.00 63.12 116 TYR A N 1
ATOM 890 C CA . TYR A 1 116 ? 18.576 -9.977 -21.160 1.00 63.12 116 TYR A CA 1
ATOM 891 C C . TYR A 1 116 ? 19.471 -11.220 -21.015 1.00 63.12 116 TYR A C 1
ATOM 893 O O . TYR A 1 116 ? 20.689 -11.059 -21.075 1.00 63.12 116 TYR A O 1
ATOM 901 N N . LEU A 1 117 ? 18.919 -12.418 -20.774 1.00 60.16 117 LEU A N 1
ATOM 902 C CA . LEU A 1 117 ? 19.701 -13.636 -20.486 1.00 60.16 117 LEU A CA 1
ATOM 903 C C . LEU A 1 117 ? 19.557 -14.760 -21.520 1.00 60.16 117 LEU A C 1
ATOM 905 O O . LEU A 1 117 ? 20.294 -15.739 -21.412 1.00 60.16 117 LEU A O 1
ATOM 909 N N . ASP A 1 118 ? 18.659 -14.655 -22.501 1.00 61.00 118 ASP A N 1
ATOM 910 C CA . ASP A 1 118 ? 18.637 -15.604 -23.618 1.00 61.00 118 ASP A CA 1
ATOM 911 C C . ASP A 1 118 ? 19.733 -15.204 -24.637 1.00 61.00 118 ASP A C 1
ATOM 913 O O . A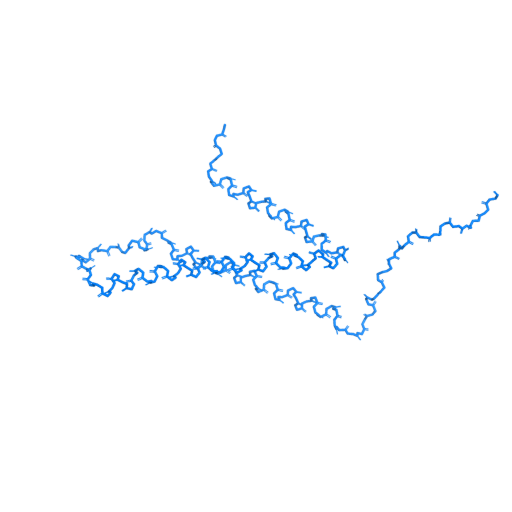SP A 1 118 ? 19.529 -14.414 -25.559 1.00 61.00 118 ASP A O 1
ATOM 917 N N . GLU A 1 119 ? 20.948 -15.708 -24.386 1.00 58.38 119 GLU A N 1
ATOM 918 C CA . GLU A 1 119 ? 22.222 -15.415 -25.067 1.00 58.38 119 GLU A CA 1
ATOM 919 C C . GLU A 1 119 ? 22.353 -15.992 -26.497 1.00 58.38 119 GLU A C 1
ATOM 921 O O . GLU A 1 119 ? 23.335 -16.666 -26.786 1.00 58.38 119 GLU A O 1
ATOM 926 N N . ASP A 1 120 ? 21.432 -15.714 -27.425 1.00 56.19 120 ASP A N 1
ATOM 927 C CA . ASP A 1 120 ? 21.677 -16.037 -28.851 1.00 56.19 120 ASP A CA 1
ATOM 928 C C . ASP A 1 120 ? 21.198 -14.987 -29.871 1.00 56.19 120 ASP A C 1
ATOM 930 O O . ASP A 1 120 ? 21.428 -15.155 -31.068 1.00 56.19 120 ASP A O 1
ATOM 934 N N . ASP A 1 121 ? 20.633 -13.854 -29.439 1.00 55.88 121 ASP A N 1
ATOM 935 C CA . ASP A 1 121 ? 20.340 -12.737 -30.343 1.00 55.88 121 ASP A CA 1
ATOM 936 C C . ASP A 1 121 ? 21.138 -11.485 -29.976 1.00 55.88 121 ASP A C 1
ATOM 938 O O . ASP A 1 121 ? 21.108 -10.974 -28.856 1.00 55.88 121 ASP A O 1
ATOM 942 N N . ASN A 1 122 ? 21.841 -10.959 -30.977 1.00 53.91 122 ASN A N 1
ATOM 943 C CA . ASN A 1 122 ? 22.590 -9.710 -30.958 1.00 53.91 122 ASN A CA 1
ATOM 944 C C . ASN A 1 122 ? 21.655 -8.496 -30.737 1.00 53.91 122 ASN A C 1
ATOM 946 O O . ASN A 1 122 ? 21.408 -7.696 -31.634 1.00 53.91 122 ASN A O 1
ATOM 950 N N . LYS A 1 123 ? 21.130 -8.335 -29.520 1.00 55.09 123 LYS A N 1
ATOM 951 C CA . LYS A 1 123 ? 20.501 -7.104 -29.006 1.00 55.09 123 LYS A CA 1
ATOM 952 C C . LYS A 1 123 ? 21.518 -6.267 -28.211 1.00 55.09 123 LYS A C 1
ATOM 954 O O . LYS A 1 123 ? 21.172 -5.525 -27.294 1.00 55.09 123 LYS A O 1
ATOM 959 N N . GLY A 1 124 ? 22.800 -6.385 -28.560 1.00 51.16 124 GLY A N 1
ATOM 960 C CA . GLY A 1 124 ? 23.899 -5.591 -28.008 1.00 51.16 124 GLY A CA 1
ATOM 961 C C . GLY A 1 124 ? 24.202 -4.316 -28.797 1.00 51.16 124 GLY A C 1
ATOM 962 O O . GLY A 1 124 ? 24.888 -3.441 -28.278 1.00 51.16 124 GLY A O 1
ATOM 963 N N . GLU A 1 125 ? 23.667 -4.154 -30.009 1.00 43.47 125 GLU A N 1
ATOM 964 C CA . GLU A 1 125 ? 23.923 -2.981 -30.851 1.00 43.47 125 GLU A CA 1
ATOM 965 C C . GLU A 1 125 ? 22.739 -2.004 -30.844 1.00 43.47 125 GLU A C 1
ATOM 967 O O . GLU A 1 125 ? 22.104 -1.722 -31.854 1.00 43.47 125 GLU A O 1
ATOM 972 N N . TYR A 1 126 ? 22.442 -1.426 -29.681 1.00 48.06 126 TYR A N 1
ATOM 973 C CA . TYR A 1 126 ? 21.881 -0.078 -29.708 1.00 48.06 126 TYR A CA 1
ATOM 974 C C . TYR A 1 126 ? 23.070 0.853 -29.796 1.00 48.06 126 TYR A C 1
ATOM 976 O O . TYR A 1 126 ? 23.651 1.202 -28.767 1.00 48.06 126 TYR A O 1
ATOM 984 N N . GLY A 1 127 ? 23.447 1.198 -31.029 1.00 42.03 127 GLY A N 1
ATOM 985 C CA . GLY A 1 127 ? 24.415 2.244 -31.294 1.00 42.03 127 GLY A CA 1
ATOM 986 C C . GLY A 1 127 ? 24.088 3.448 -30.420 1.00 42.03 127 GLY A C 1
ATOM 987 O O . GLY A 1 127 ? 23.091 4.142 -30.628 1.00 42.03 127 GLY A O 1
ATOM 988 N N . GLN A 1 128 ? 24.929 3.691 -29.416 1.00 40.03 128 GLN A N 1
ATOM 989 C CA . GLN A 1 128 ? 25.113 5.045 -28.943 1.00 40.03 128 GLN A CA 1
ATOM 990 C C . GLN A 1 128 ? 25.655 5.785 -30.161 1.00 40.03 128 GLN A C 1
ATOM 992 O O . GLN A 1 128 ? 26.829 5.659 -30.498 1.00 40.03 128 GLN A O 1
ATOM 997 N N . VAL A 1 129 ? 24.778 6.496 -30.874 1.00 42.31 129 VAL A N 1
ATOM 998 C CA . VAL A 1 129 ? 25.204 7.535 -31.806 1.00 42.31 129 VAL A CA 1
ATOM 999 C C . VAL A 1 129 ? 25.792 8.626 -30.924 1.00 42.31 129 VAL A C 1
ATOM 1001 O O . VAL A 1 129 ? 25.131 9.592 -30.547 1.00 42.31 129 VAL A O 1
ATOM 1004 N N . TYR A 1 130 ? 27.042 8.425 -30.516 1.00 39.09 130 TYR A N 1
ATOM 1005 C CA . TYR A 1 130 ? 27.902 9.528 -30.163 1.00 39.09 130 TYR A CA 1
ATOM 1006 C C . TYR A 1 130 ? 27.961 10.377 -31.428 1.00 39.09 130 TYR A C 1
ATOM 1008 O O . TYR A 1 130 ? 28.496 9.949 -32.448 1.00 39.09 130 TYR A O 1
ATOM 1016 N N . ALA A 1 131 ? 27.355 11.560 -31.388 1.00 40.19 131 ALA A N 1
ATOM 1017 C CA . ALA A 1 131 ? 27.659 12.607 -32.346 1.00 40.19 131 ALA A CA 1
ATOM 1018 C C . ALA A 1 131 ? 29.103 13.060 -32.079 1.00 40.19 131 ALA A C 1
ATOM 1020 O O . ALA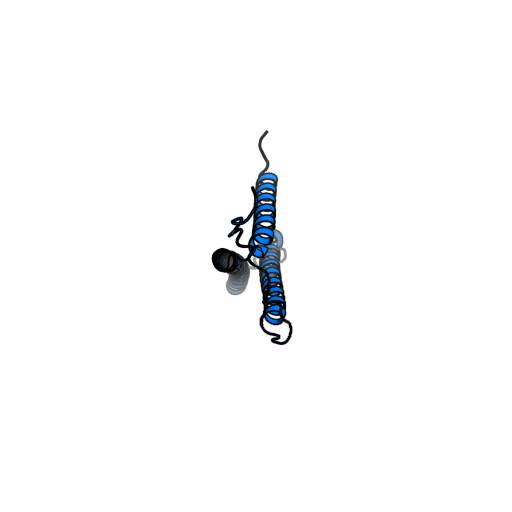 A 1 131 ? 29.341 14.082 -31.443 1.00 40.19 131 ALA A O 1
ATOM 1021 N N . ALA A 1 132 ? 30.069 12.246 -32.488 1.00 49.16 132 ALA A N 1
ATOM 1022 C CA . ALA A 1 132 ? 31.456 12.634 -32.619 1.00 49.16 132 ALA A CA 1
ATOM 1023 C C . ALA A 1 132 ? 31.822 12.505 -34.100 1.00 49.16 132 ALA A C 1
ATOM 1025 O O . ALA A 1 132 ? 31.518 11.496 -34.727 1.00 49.16 132 ALA A O 1
ATOM 1026 N N . GLU A 1 133 ? 32.462 13.560 -34.604 1.00 45.59 133 GLU A N 1
ATOM 1027 C CA . GLU A 1 133 ? 33.104 13.678 -35.920 1.00 45.59 133 GLU A CA 1
ATOM 1028 C C . GLU A 1 133 ? 32.187 14.021 -37.106 1.00 45.59 133 GLU A C 1
ATOM 10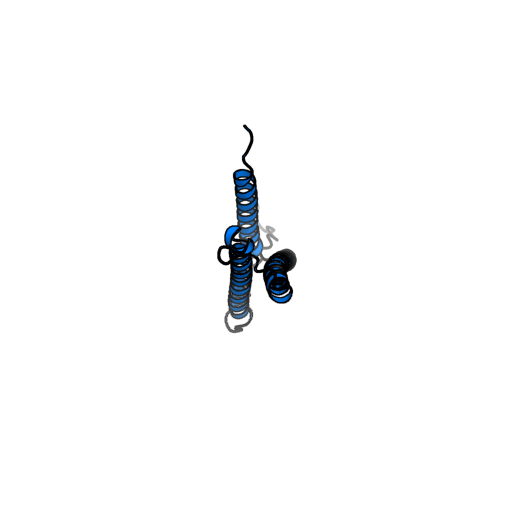30 O O . GLU A 1 133 ? 31.900 13.220 -37.988 1.00 45.59 133 GLU A O 1
ATOM 1035 N N . VAL A 1 134 ? 31.837 15.310 -37.195 1.00 45.47 134 VAL A N 1
ATOM 1036 C CA . VAL A 1 134 ? 31.935 16.011 -38.484 1.00 45.47 134 VAL A CA 1
ATOM 1037 C C . VAL A 1 134 ? 33.295 16.707 -38.500 1.00 45.47 134 VAL A C 1
ATOM 1039 O O . VAL A 1 134 ? 33.395 17.900 -38.224 1.00 45.47 134 VAL A O 1
ATOM 1042 N N . ASP A 1 135 ? 34.354 15.946 -38.770 1.00 43.31 135 ASP A N 1
ATOM 1043 C CA . ASP A 1 135 ? 35.510 16.495 -39.474 1.00 43.31 135 ASP A CA 1
ATOM 1044 C C . ASP A 1 135 ? 35.644 15.780 -40.818 1.00 43.31 135 ASP A C 1
ATOM 1046 O O . ASP A 1 135 ? 35.490 14.563 -40.922 1.00 43.31 135 ASP A O 1
ATOM 1050 N N . GLY A 1 136 ? 35.914 16.577 -41.848 1.00 46.34 136 GLY A N 1
ATOM 1051 C CA . GLY A 1 136 ? 36.281 16.111 -43.174 1.00 46.34 136 GLY A CA 1
ATOM 1052 C C . GLY A 1 136 ? 35.194 16.234 -44.243 1.00 46.34 136 GLY A C 1
ATOM 1053 O O . GLY A 1 136 ? 34.592 15.243 -44.644 1.00 46.34 136 GLY A O 1
ATOM 1054 N N . SER A 1 137 ? 35.108 17.402 -44.893 1.00 42.25 137 SER A N 1
ATOM 1055 C CA . SER A 1 137 ? 35.813 17.608 -46.178 1.00 42.25 137 SER A CA 1
ATOM 1056 C C . SER A 1 137 ? 35.107 18.609 -47.124 1.00 42.25 137 SER A C 1
ATOM 1058 O O . SER A 1 137 ? 33.938 18.430 -47.462 1.00 42.25 137 SER A O 1
ATOM 1060 N N . LYS A 1 138 ? 35.932 19.510 -47.699 1.00 39.62 138 LYS A N 1
ATOM 1061 C CA . LYS A 1 138 ? 35.776 20.314 -48.946 1.00 39.62 138 LYS A CA 1
ATOM 1062 C C . LYS A 1 138 ? 34.966 21.611 -48.761 1.00 39.62 138 LYS A C 1
ATOM 1064 O O . LYS A 1 138 ? 33.777 21.549 -48.492 1.00 39.62 138 LYS A O 1
ATOM 1069 N N . VAL A 1 139 ? 35.533 22.818 -48.882 1.00 38.88 139 VAL A N 1
ATOM 1070 C CA . VAL A 1 139 ? 36.521 23.358 -49.848 1.00 38.88 139 VAL A CA 1
ATOM 1071 C C . VAL A 1 139 ? 37.308 24.510 -49.228 1.00 38.88 139 VAL A C 1
ATOM 1073 O O . VAL A 1 139 ? 36.704 25.248 -48.421 1.00 38.88 139 VAL A O 1
#

InterPro domains:
  IPR009606 DESIGUAL/Modifying wall lignin-1/2 [PF06749] (35-99)
  IPR052222 Arabidopsis DESIGUAL [PTHR31769] (39-118)

Foldseek 3Di:
DPQDPVNVVVVVVVVVVVVVVVLVVVVVVPPPVSVVVVVVVLVVVLVVLQVVLVVLQVVLVVVVVVCVVVPPPPDPPDDDPSVVVCSNVVSVVSNVVSVVSVVVVVVVVVVVCCVVPPPDDPPVPPDPPPPDDPDDDDD

Organism: NCBI:txid191504

Sequence (139 aa):
MALSSPQRIALIGAFFGILAFVLGVVAENKKMQIVDFLFSFFFCEIRLVSALALAMLLWATVTEGLHRSNNVHQDMEYQCPTAKTGLFGGAAFLALDASLFWLVCQMLVLNARADYLDEDDNKGEYGQVYAAEVDGSKV

Radius of gyration: 25.77 Å; chains: 1; bounding box: 66×43×78 Å

Secondary structure (DSSP, 8-state):
----HHHHHHHHHHHHHHHHHHHHHHHTT--HHHHHHHHHHHHHHHHHHHHHHHHHHHHHHHHHHHHHHTT----TT---HHHHH-HHHHHHHHHHHHHHHHHHHHHHHHHHHHHHH-TTS------------------